Protein AF-A0A6I6A1S1-F1 (afdb_monomer_lite)

Sequence (163 aa):
MQSPRRALAATTAALVAGLALGACSLPPGSGVPDDVLAEQIGEIPGVTSVTLEYRSDWTRGKRYAGEIVADPALSEPEVRCVVRQVSEILWQGRRTTDSSLVLVHGDQRATLLMGDRSDTFGPRPDRPRPTATVTPCEPGSEPTPEPAPEPEPEPKITGAPRS

Radius of gyration: 24.2 Å; chains: 1; bounding box: 40×86×65 Å

Structure (mmCIF, N/CA/C/O backbone):
data_AF-A0A6I6A1S1-F1
#
_entry.id   AF-A0A6I6A1S1-F1
#
loop_
_atom_site.group_PDB
_atom_site.id
_atom_site.type_symbol
_atom_site.label_atom_id
_atom_site.label_alt_id
_atom_site.label_comp_id
_atom_site.label_asym_id
_atom_site.label_entity_id
_atom_site.label_seq_id
_atom_site.pdbx_PDB_ins_code
_atom_site.Cartn_x
_atom_site.Cartn_y
_atom_site.Cartn_z
_atom_site.occupancy
_atom_site.B_iso_or_equiv
_atom_site.auth_seq_id
_atom_site.auth_comp_id
_atom_site.auth_asym_id
_atom_site.auth_atom_id
_atom_site.pdbx_PDB_model_num
ATOM 1 N N . MET A 1 1 ? -21.913 -21.657 42.733 1.00 58.19 1 MET A N 1
ATOM 2 C CA . MET A 1 1 ? -22.246 -21.446 41.308 1.00 58.19 1 MET A CA 1
ATOM 3 C C . MET A 1 1 ? -20.944 -21.143 40.586 1.00 58.19 1 MET A C 1
ATOM 5 O O . MET A 1 1 ? -20.330 -20.130 40.881 1.00 58.19 1 MET A O 1
ATOM 9 N N . GLN A 1 2 ? -20.441 -22.090 39.791 1.00 49.53 2 GLN A N 1
ATOM 10 C CA . GLN A 1 2 ? -19.135 -22.008 39.127 1.00 49.53 2 GLN A CA 1
ATOM 11 C C . GLN A 1 2 ? -19.334 -21.497 37.699 1.00 49.53 2 GLN A C 1
ATOM 13 O O . GLN A 1 2 ? -20.046 -22.120 36.916 1.00 49.53 2 GLN A O 1
ATOM 18 N N . SER A 1 3 ? -18.735 -20.349 37.385 1.00 55.09 3 SER A N 1
ATOM 19 C CA . SER A 1 3 ? -18.761 -19.763 36.045 1.00 55.09 3 SER A CA 1
ATOM 20 C C . SER A 1 3 ? -17.909 -20.597 35.078 1.00 55.09 3 SER A C 1
ATOM 22 O O . SER A 1 3 ? -16.747 -20.877 35.390 1.00 55.09 3 SER A O 1
ATOM 24 N N . PRO A 1 4 ? -18.438 -20.987 33.906 1.00 61.69 4 PRO A N 1
ATOM 25 C CA . PRO A 1 4 ? -17.679 -21.743 32.921 1.00 61.69 4 PRO A CA 1
ATOM 26 C C . PRO A 1 4 ? -16.612 -20.853 32.273 1.00 61.69 4 PRO A C 1
ATOM 28 O O . PRO A 1 4 ? -16.911 -19.831 31.655 1.00 61.69 4 PRO A O 1
ATOM 31 N N . ARG A 1 5 ? -15.347 -21.263 32.411 1.00 66.00 5 ARG A N 1
ATOM 32 C CA . ARG A 1 5 ? -14.207 -20.705 31.676 1.00 66.00 5 ARG A CA 1
ATOM 33 C C . ARG A 1 5 ? -14.371 -21.058 30.196 1.00 66.00 5 ARG A C 1
ATOM 35 O O . ARG A 1 5 ? -14.308 -22.231 29.836 1.00 66.00 5 ARG A O 1
ATOM 42 N N . ARG A 1 6 ? -14.606 -20.057 29.346 1.00 64.69 6 ARG A N 1
ATOM 43 C CA . ARG A 1 6 ? -14.610 -20.226 27.888 1.00 64.69 6 ARG A CA 1
ATOM 44 C C . ARG A 1 6 ? -13.167 -20.376 27.411 1.00 64.69 6 ARG A C 1
ATOM 46 O O . ARG A 1 6 ? -12.366 -19.460 27.567 1.00 64.69 6 ARG A O 1
ATOM 53 N N . ALA A 1 7 ? -12.852 -21.547 26.868 1.00 54.25 7 ALA A N 1
ATOM 54 C CA . ALA A 1 7 ? -11.614 -21.803 26.153 1.00 54.25 7 ALA A CA 1
ATOM 55 C C . ALA A 1 7 ? -11.618 -20.992 24.847 1.00 54.25 7 ALA A C 1
ATOM 57 O O . ALA A 1 7 ? -12.512 -21.154 24.017 1.00 54.25 7 ALA A O 1
ATOM 58 N N . LEU A 1 8 ? -10.642 -20.100 24.691 1.00 60.09 8 LEU A N 1
ATOM 59 C CA . LEU A 1 8 ? -10.341 -19.449 23.420 1.00 60.09 8 LEU A CA 1
ATOM 60 C C . LEU A 1 8 ? -9.687 -20.494 22.512 1.00 60.09 8 LEU A C 1
ATOM 62 O O . LEU A 1 8 ? -8.594 -20.981 22.796 1.00 60.09 8 LEU A O 1
ATOM 66 N N . ALA A 1 9 ? -10.403 -20.880 21.459 1.00 53.84 9 ALA A N 1
ATOM 67 C CA . ALA A 1 9 ? -9.884 -21.727 20.401 1.00 53.84 9 ALA A CA 1
ATOM 68 C C . ALA A 1 9 ? -8.810 -20.950 19.627 1.00 53.84 9 ALA A C 1
ATOM 70 O O . ALA A 1 9 ? -9.070 -19.864 19.112 1.00 53.84 9 ALA A O 1
ATOM 71 N N . ALA A 1 10 ? -7.601 -21.503 19.576 1.00 52.97 10 ALA A N 1
ATOM 72 C CA . ALA A 1 10 ? -6.514 -20.997 18.757 1.00 52.97 10 ALA A CA 1
ATOM 73 C C . ALA A 1 10 ? -6.835 -21.271 17.280 1.00 52.97 10 ALA A C 1
ATOM 75 O O . ALA A 1 10 ? -6.741 -22.408 16.815 1.00 52.9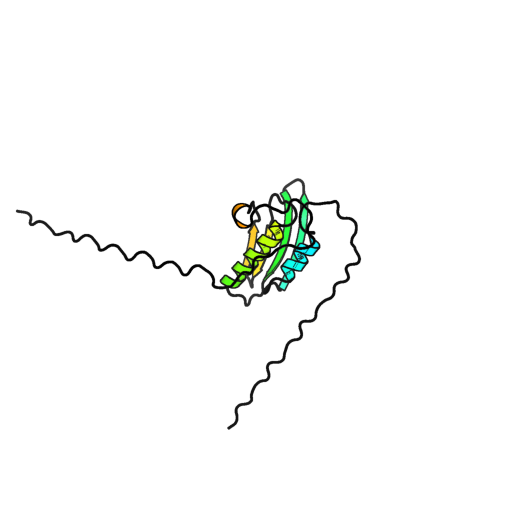7 10 ALA A O 1
ATOM 76 N N . THR A 1 11 ? -7.252 -20.237 16.554 1.00 56.06 11 THR A N 1
ATOM 77 C CA . THR A 1 11 ? -7.461 -20.300 15.107 1.00 56.06 11 THR A CA 1
ATOM 78 C C . THR A 1 11 ? -6.106 -20.475 14.433 1.00 56.06 11 THR A C 1
ATOM 80 O O . THR A 1 11 ? -5.248 -19.596 14.474 1.00 56.06 11 THR A O 1
ATOM 83 N N . THR A 1 12 ? -5.884 -21.649 13.858 1.00 50.72 12 THR A N 1
ATOM 84 C CA . THR A 1 12 ? -4.671 -21.987 13.118 1.00 50.72 12 THR A CA 1
ATOM 85 C C . THR A 1 12 ? -4.703 -21.227 11.794 1.00 50.72 12 THR A C 1
ATOM 87 O O . THR A 1 12 ? -5.526 -21.524 10.931 1.00 50.72 12 THR A O 1
ATOM 90 N N . ALA A 1 13 ? -3.845 -20.218 11.643 1.00 50.69 13 ALA A N 1
ATOM 91 C CA . ALA A 1 13 ? -3.634 -19.549 10.367 1.00 50.69 13 ALA A CA 1
ATOM 92 C C . ALA A 1 13 ? -3.020 -20.559 9.386 1.00 50.69 13 ALA A C 1
ATOM 94 O O . ALA A 1 13 ? -1.901 -21.037 9.580 1.00 50.69 13 ALA A O 1
ATOM 95 N N . ALA A 1 14 ? -3.788 -20.939 8.368 1.00 50.81 14 ALA A N 1
ATOM 96 C CA . ALA A 1 14 ? -3.314 -21.787 7.290 1.00 50.81 14 ALA A CA 1
ATOM 97 C C . ALA A 1 14 ? -2.347 -20.977 6.415 1.00 50.81 14 ALA A C 1
ATOM 99 O O . ALA A 1 14 ? -2.763 -20.086 5.679 1.00 50.81 14 ALA A O 1
ATOM 100 N N . LEU A 1 15 ? -1.055 -21.295 6.511 1.00 53.25 15 LEU A N 1
ATOM 101 C CA . LEU A 1 15 ? -0.024 -20.853 5.575 1.00 53.25 15 LEU A CA 1
ATOM 102 C C . LEU A 1 15 ? -0.364 -21.401 4.181 1.00 53.25 15 LEU A C 1
ATOM 104 O O . LEU A 1 15 ? -0.211 -22.596 3.916 1.00 53.25 15 LEU A O 1
ATOM 108 N N . VAL A 1 16 ? -0.845 -20.538 3.289 1.00 54.19 16 VAL A N 1
ATOM 109 C CA . VAL A 1 16 ? -0.998 -20.862 1.869 1.00 54.19 16 VAL A CA 1
ATOM 110 C C . VAL A 1 16 ? 0.383 -20.756 1.229 1.00 54.19 16 VAL A C 1
ATOM 112 O O . VAL A 1 16 ? 0.833 -19.681 0.856 1.00 54.19 16 VAL A O 1
ATOM 115 N N . ALA A 1 17 ? 1.075 -21.889 1.122 1.00 51.25 17 ALA A N 1
ATOM 116 C CA . ALA A 1 17 ? 2.278 -22.014 0.309 1.00 51.25 17 ALA A CA 1
ATOM 117 C C . ALA A 1 17 ? 1.882 -22.001 -1.180 1.00 51.25 17 ALA A C 1
ATOM 119 O O . ALA A 1 17 ? 1.548 -23.037 -1.761 1.00 51.25 17 ALA A O 1
ATOM 120 N N . GLY A 1 18 ? 1.876 -20.813 -1.786 1.00 51.78 18 GLY A N 1
ATOM 121 C CA . GLY A 1 18 ? 1.726 -20.624 -3.226 1.00 51.78 18 GLY A CA 1
ATOM 122 C C . GLY A 1 18 ? 3.017 -20.982 -3.965 1.00 51.78 18 GLY A C 1
ATOM 123 O O . GLY A 1 18 ? 4.069 -20.399 -3.730 1.00 51.78 18 GLY A O 1
ATOM 124 N N . LEU A 1 19 ? 2.938 -21.974 -4.852 1.00 51.34 19 LEU A N 1
ATOM 125 C CA . LEU A 1 19 ? 4.026 -22.477 -5.691 1.00 51.34 19 LEU A CA 1
ATOM 126 C C . LEU A 1 19 ? 4.604 -21.396 -6.625 1.00 51.34 19 LEU A C 1
ATOM 128 O O . LEU A 1 19 ? 3.989 -21.024 -7.623 1.00 51.34 19 LEU A O 1
ATOM 132 N N . ALA A 1 20 ? 5.844 -20.992 -6.352 1.00 52.50 20 ALA A N 1
ATOM 133 C CA . ALA A 1 20 ? 6.702 -20.180 -7.213 1.00 52.50 20 ALA A CA 1
ATOM 134 C C . ALA A 1 20 ? 7.255 -20.982 -8.414 1.00 52.50 20 ALA A C 1
ATOM 136 O O . ALA A 1 20 ? 8.441 -21.302 -8.481 1.00 52.50 20 ALA A O 1
ATOM 137 N N . LEU A 1 21 ? 6.404 -21.325 -9.385 1.00 51.25 21 LEU A N 1
ATOM 138 C CA . LEU A 1 21 ? 6.829 -21.917 -10.662 1.00 51.25 21 LEU A CA 1
ATOM 139 C C . LEU A 1 21 ? 6.398 -21.018 -11.820 1.00 51.25 21 LEU A C 1
ATOM 141 O O . LEU A 1 21 ? 5.434 -21.299 -12.526 1.00 51.25 21 LEU A O 1
ATOM 145 N N . GLY A 1 22 ? 7.116 -19.911 -12.002 1.00 46.84 22 GLY A N 1
ATOM 146 C CA . GLY A 1 22 ? 6.811 -18.974 -13.079 1.00 46.84 22 GLY A CA 1
ATOM 147 C C . GLY A 1 22 ? 7.702 -17.742 -13.149 1.00 46.84 22 GLY A C 1
ATOM 148 O O . GLY A 1 22 ? 7.214 -16.684 -13.524 1.00 46.84 22 GLY A O 1
ATOM 149 N N . ALA A 1 23 ? 8.995 -17.845 -12.820 1.00 47.78 23 ALA A N 1
ATOM 150 C CA . ALA A 1 23 ? 9.963 -16.778 -13.087 1.00 47.78 23 ALA A CA 1
ATOM 151 C C . ALA A 1 23 ? 10.275 -16.698 -14.596 1.00 47.78 23 ALA A C 1
ATOM 153 O O . ALA A 1 23 ? 11.401 -16.923 -15.041 1.00 47.78 23 ALA A O 1
ATOM 154 N N . CYS A 1 24 ? 9.261 -16.407 -15.413 1.00 54.56 24 CYS A N 1
ATOM 155 C CA . CYS A 1 24 ? 9.482 -15.884 -16.751 1.00 54.56 24 CYS A CA 1
ATOM 156 C C . CYS A 1 24 ? 10.195 -14.545 -16.581 1.00 54.56 24 CYS A C 1
ATOM 158 O O . CYS A 1 24 ? 9.706 -13.674 -15.869 1.00 54.56 24 CYS A O 1
ATOM 160 N N . SER A 1 25 ? 11.376 -14.420 -17.185 1.00 50.75 25 SER A N 1
ATOM 161 C CA . SER A 1 25 ? 12.280 -13.279 -17.066 1.00 50.75 25 SER A CA 1
ATOM 162 C C . SER A 1 25 ? 11.561 -11.958 -17.341 1.00 50.75 25 SER A C 1
ATOM 164 O O . SER A 1 25 ? 11.472 -11.508 -18.484 1.00 50.75 25 SER A O 1
ATOM 166 N N . LEU A 1 26 ? 11.045 -11.330 -16.285 1.00 56.28 26 LEU A N 1
ATOM 167 C CA . LEU A 1 26 ? 10.580 -9.958 -16.348 1.00 56.28 26 LEU A CA 1
ATOM 168 C C . LEU A 1 26 ? 11.788 -9.114 -16.774 1.00 56.28 26 LEU A C 1
ATOM 170 O O . LEU A 1 26 ? 12.873 -9.278 -16.202 1.00 56.28 26 LEU A O 1
ATOM 174 N N . PRO A 1 27 ? 11.649 -8.247 -17.792 1.00 56.28 27 PRO A N 1
ATOM 175 C CA . PRO A 1 27 ? 12.720 -7.333 -18.156 1.00 56.28 27 PRO A CA 1
ATOM 176 C C . PRO A 1 27 ? 13.149 -6.577 -16.893 1.00 56.28 27 PRO A C 1
ATOM 178 O O . PRO A 1 27 ? 12.269 -6.233 -16.099 1.00 56.28 27 PRO A O 1
ATOM 181 N N . PRO A 1 28 ? 14.457 -6.335 -16.682 1.00 54.44 28 PRO A N 1
ATOM 182 C CA . PRO A 1 28 ? 14.974 -5.726 -15.463 1.00 54.44 28 PRO A CA 1
ATOM 183 C C . PRO A 1 28 ? 14.353 -4.338 -15.272 1.00 54.44 28 PRO A C 1
ATOM 185 O O . PRO A 1 28 ? 14.811 -3.336 -15.816 1.00 54.44 28 PRO A O 1
ATOM 188 N N . GLY A 1 29 ? 13.250 -4.294 -14.534 1.00 59.53 29 GLY A N 1
ATOM 189 C CA . GLY A 1 29 ? 12.632 -3.078 -14.046 1.00 59.53 29 GLY A CA 1
ATOM 190 C C . GLY A 1 29 ? 13.299 -2.710 -12.732 1.00 59.53 29 GLY A C 1
ATOM 191 O O . GLY A 1 29 ? 13.559 -3.579 -11.907 1.00 59.53 29 GLY A O 1
ATOM 192 N N . SER A 1 30 ? 13.598 -1.432 -12.525 1.00 73.81 30 SER A N 1
ATOM 193 C CA . SER A 1 30 ? 13.970 -0.939 -11.197 1.00 73.81 30 SER A CA 1
ATOM 194 C C . SER A 1 30 ? 12.826 -1.182 -10.205 1.00 73.81 30 SER A C 1
ATOM 196 O O . SER A 1 30 ? 11.675 -0.896 -10.550 1.00 73.81 30 SER A O 1
ATOM 198 N N . GLY A 1 31 ? 13.155 -1.602 -8.984 1.00 87.25 31 GLY A N 1
ATOM 199 C CA . GLY A 1 31 ? 12.207 -1.761 -7.878 1.00 87.25 31 GLY A CA 1
ATOM 200 C C . GLY A 1 31 ? 11.848 -3.214 -7.558 1.00 87.25 31 GLY A C 1
ATOM 201 O O . GLY A 1 31 ? 12.410 -4.156 -8.117 1.00 87.25 31 GLY A O 1
ATOM 202 N N . VAL A 1 32 ? 10.939 -3.386 -6.606 1.00 91.00 32 VAL A N 1
ATOM 203 C CA . VAL A 1 32 ? 10.409 -4.692 -6.185 1.00 91.00 32 VAL A CA 1
ATOM 204 C C . VAL A 1 32 ? 9.427 -5.226 -7.248 1.00 91.00 32 VAL A C 1
ATOM 206 O O . VAL A 1 32 ? 8.658 -4.423 -7.786 1.00 91.00 32 VAL A O 1
ATOM 209 N N . PRO A 1 33 ? 9.449 -6.534 -7.584 1.00 91.69 33 PRO A N 1
ATOM 210 C CA . PRO A 1 33 ? 8.495 -7.148 -8.513 1.00 91.69 33 PRO A CA 1
ATOM 211 C C . PRO A 1 33 ? 7.027 -6.970 -8.098 1.00 91.69 33 PRO A C 1
ATOM 213 O O . PRO A 1 33 ? 6.710 -6.964 -6.913 1.00 91.69 33 PRO A O 1
ATOM 216 N N . ASP A 1 34 ? 6.127 -6.831 -9.075 1.00 92.25 34 ASP A N 1
ATOM 217 C CA . ASP A 1 34 ? 4.722 -6.465 -8.830 1.00 92.25 34 ASP A CA 1
ATOM 218 C C . ASP A 1 34 ? 3.950 -7.547 -8.044 1.00 92.25 34 ASP A C 1
ATOM 220 O O . ASP A 1 34 ? 3.103 -7.226 -7.213 1.00 92.25 34 ASP A O 1
ATOM 224 N N . ASP A 1 35 ? 4.271 -8.819 -8.282 1.00 92.31 35 ASP A N 1
ATOM 225 C CA . ASP A 1 35 ? 3.756 -9.980 -7.551 1.00 92.31 35 ASP A CA 1
ATOM 226 C C . ASP A 1 35 ? 4.199 -9.965 -6.084 1.00 92.31 35 ASP A C 1
ATOM 228 O O . ASP A 1 35 ? 3.367 -10.125 -5.194 1.00 92.31 35 ASP A O 1
ATOM 232 N N . VAL A 1 36 ? 5.472 -9.653 -5.833 1.00 94.44 36 VAL A N 1
ATOM 233 C CA . VAL A 1 36 ? 6.010 -9.482 -4.476 1.00 94.44 36 VAL A CA 1
ATOM 234 C C . VAL A 1 36 ? 5.343 -8.302 -3.763 1.00 94.44 36 VAL A C 1
ATOM 236 O O . VAL A 1 36 ? 5.005 -8.405 -2.588 1.00 94.44 36 VAL A O 1
ATOM 239 N N . LEU A 1 37 ? 5.119 -7.177 -4.454 1.00 95.06 37 LEU A N 1
ATOM 240 C CA . LEU A 1 37 ? 4.401 -6.035 -3.872 1.00 95.06 37 LEU A CA 1
ATOM 241 C C . LEU A 1 37 ? 2.983 -6.433 -3.446 1.00 95.06 37 LEU A C 1
ATOM 243 O O . LEU A 1 37 ? 2.556 -6.082 -2.349 1.00 95.06 37 LEU A O 1
ATOM 247 N N . ALA A 1 38 ? 2.256 -7.149 -4.309 1.00 96.44 38 ALA A N 1
ATOM 248 C CA . ALA A 1 38 ? 0.897 -7.597 -4.023 1.00 96.44 38 ALA A CA 1
ATOM 249 C C . ALA A 1 38 ? 0.855 -8.580 -2.841 1.00 96.44 38 ALA A C 1
ATOM 251 O O . ALA A 1 38 ? 0.003 -8.428 -1.966 1.00 96.44 38 ALA A O 1
ATOM 252 N N . GLU A 1 39 ? 1.793 -9.532 -2.794 1.00 95.50 39 GLU A N 1
ATOM 253 C CA . GLU A 1 39 ? 1.957 -10.480 -1.687 1.00 95.50 39 GLU A CA 1
ATOM 254 C C . GLU A 1 39 ? 2.205 -9.744 -0.366 1.00 95.50 39 GLU A C 1
ATOM 256 O O . GLU A 1 39 ? 1.426 -9.895 0.572 1.00 95.50 39 GLU A O 1
ATOM 261 N N . GLN A 1 40 ? 3.197 -8.852 -0.316 1.00 96.81 40 GLN A N 1
ATOM 262 C CA . GLN A 1 40 ? 3.530 -8.113 0.905 1.00 96.81 40 GLN A CA 1
ATOM 263 C C . GLN A 1 40 ? 2.419 -7.162 1.365 1.00 96.81 40 GLN A C 1
ATOM 265 O O . GLN A 1 40 ? 2.248 -6.959 2.564 1.00 96.81 40 GLN A O 1
ATOM 270 N N . ILE A 1 41 ? 1.649 -6.572 0.442 1.00 97.06 41 ILE A N 1
ATOM 271 C CA . ILE A 1 41 ? 0.460 -5.792 0.819 1.00 97.06 41 ILE A CA 1
ATOM 272 C C . ILE A 1 41 ? -0.595 -6.707 1.451 1.00 97.06 41 ILE A C 1
ATOM 274 O O . ILE A 1 41 ? -1.236 -6.308 2.420 1.00 97.06 41 ILE A O 1
ATOM 278 N N . GLY A 1 42 ? -0.767 -7.924 0.931 1.00 97.25 42 GLY A N 1
ATOM 279 C CA . GLY A 1 42 ? -1.687 -8.915 1.490 1.00 97.25 42 GLY A CA 1
ATOM 280 C C . GLY A 1 42 ? -1.290 -9.401 2.886 1.00 97.25 42 GLY A C 1
ATOM 281 O O . GLY A 1 42 ? -2.156 -9.817 3.648 1.00 97.25 42 GLY A O 1
ATOM 282 N N . GLU A 1 43 ? -0.007 -9.312 3.240 1.00 96.56 43 GLU A N 1
ATOM 283 C CA . GLU A 1 43 ? 0.515 -9.654 4.570 1.00 96.56 43 GLU A CA 1
ATOM 284 C C . GLU A 1 43 ? 0.341 -8.537 5.614 1.00 96.56 43 GLU A C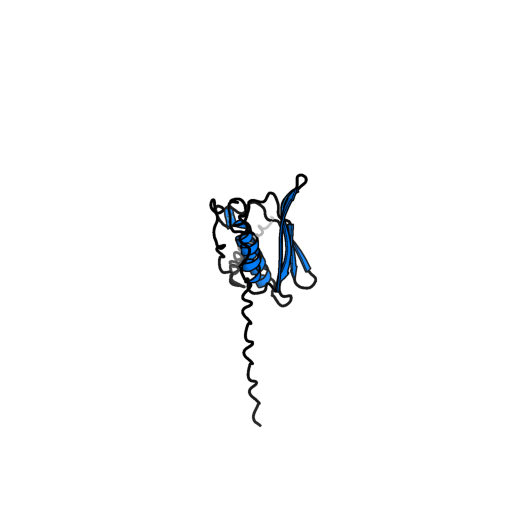 1
ATOM 286 O O . GLU A 1 43 ? 0.556 -8.774 6.806 1.00 96.56 43 GLU A O 1
ATOM 291 N N . ILE A 1 44 ? -0.046 -7.320 5.206 1.00 96.19 44 ILE A N 1
ATOM 292 C CA . ILE A 1 44 ? -0.292 -6.218 6.144 1.00 96.19 44 ILE A CA 1
ATOM 293 C C . ILE A 1 44 ? -1.465 -6.591 7.070 1.00 96.19 44 ILE A C 1
ATOM 295 O O . ILE A 1 44 ? -2.564 -6.871 6.579 1.00 96.19 44 ILE A O 1
ATOM 299 N N . PRO A 1 45 ? -1.294 -6.533 8.408 1.00 95.69 45 PRO A N 1
ATOM 300 C CA . PRO A 1 45 ? -2.392 -6.751 9.341 1.00 95.69 45 PRO A CA 1
ATOM 301 C C . PRO A 1 45 ? -3.585 -5.839 9.039 1.00 95.69 45 PRO A C 1
ATOM 303 O O . PRO A 1 45 ? -3.449 -4.618 8.980 1.00 95.69 45 PRO A O 1
ATOM 306 N N . GLY A 1 46 ? -4.759 -6.445 8.852 1.00 95.94 46 GLY A N 1
ATOM 307 C CA . GLY A 1 46 ? -5.987 -5.731 8.506 1.00 95.94 46 GLY A CA 1
ATOM 308 C C . GLY A 1 46 ? -6.258 -5.607 7.004 1.00 95.94 46 GLY A C 1
ATOM 309 O O . GLY A 1 46 ? -7.308 -5.095 6.639 1.00 95.94 46 GLY A O 1
ATOM 310 N N . VAL A 1 47 ? -5.387 -6.094 6.116 1.00 97.94 47 VAL A N 1
ATOM 311 C CA . VAL A 1 47 ? -5.724 -6.286 4.695 1.00 97.94 47 VAL A CA 1
ATOM 312 C C . VAL A 1 47 ? -6.371 -7.659 4.507 1.00 97.94 47 VAL A C 1
ATOM 314 O O . VAL A 1 47 ? -5.902 -8.664 5.028 1.00 97.94 47 VAL A O 1
ATOM 317 N N . THR A 1 48 ? -7.475 -7.706 3.762 1.00 98.12 48 THR A N 1
ATOM 318 C CA . THR A 1 48 ? -8.257 -8.933 3.513 1.00 98.12 48 THR A CA 1
ATOM 319 C C . THR A 1 48 ? -8.191 -9.402 2.063 1.00 98.12 48 THR A C 1
ATOM 321 O O . THR A 1 48 ? -8.353 -10.589 1.792 1.00 98.12 48 THR A O 1
ATOM 324 N N . SER A 1 49 ? -7.959 -8.487 1.119 1.00 97.75 49 SER A N 1
ATOM 325 C CA . SER A 1 49 ? -7.818 -8.801 -0.303 1.00 97.75 49 SER A CA 1
ATOM 326 C C . SER A 1 49 ? -6.999 -7.731 -1.016 1.00 97.75 49 SER A C 1
ATOM 328 O O . SER A 1 49 ? -7.072 -6.547 -0.675 1.00 97.75 49 SER A O 1
ATOM 330 N N . VAL A 1 50 ? -6.241 -8.152 -2.028 1.00 98.00 50 VAL A N 1
ATOM 331 C CA . VAL A 1 50 ? -5.409 -7.286 -2.865 1.00 98.00 50 VAL A CA 1
ATOM 332 C C . VAL A 1 50 ? -5.569 -7.695 -4.318 1.00 98.00 50 VAL A C 1
ATOM 334 O O . VAL A 1 50 ? -5.355 -8.844 -4.693 1.00 98.00 50 VAL A O 1
ATOM 337 N N . THR A 1 51 ? -5.903 -6.727 -5.158 1.00 97.06 51 THR A N 1
ATOM 338 C CA . THR A 1 51 ? -5.748 -6.800 -6.607 1.00 97.06 51 THR A CA 1
ATOM 339 C C . THR A 1 51 ? -4.840 -5.656 -7.017 1.00 97.06 51 THR A C 1
ATOM 341 O O . THR A 1 51 ? -5.168 -4.495 -6.782 1.00 97.06 51 THR A O 1
ATOM 344 N N . LEU A 1 52 ? -3.702 -5.974 -7.627 1.00 95.88 52 LEU A N 1
ATOM 345 C CA . LEU A 1 52 ? -2.705 -4.999 -8.052 1.00 95.88 52 LEU A CA 1
ATOM 346 C C . LEU A 1 52 ? -2.260 -5.327 -9.475 1.00 95.88 52 LEU A C 1
ATOM 348 O O . LEU A 1 52 ? -1.810 -6.432 -9.757 1.00 95.88 52 LEU A O 1
ATOM 352 N N . GLU A 1 53 ? -2.375 -4.356 -10.372 1.00 94.88 53 GLU A N 1
ATOM 353 C CA . GLU A 1 53 ? -1.954 -4.483 -11.761 1.00 94.88 53 GLU A CA 1
ATOM 354 C C . GLU A 1 53 ? -1.146 -3.249 -12.156 1.00 94.88 53 GLU A C 1
ATOM 356 O O . GLU A 1 53 ? -1.610 -2.110 -12.039 1.00 94.88 53 GLU A O 1
ATOM 361 N N . TYR A 1 54 ? 0.068 -3.468 -12.654 1.00 93.62 54 TYR A N 1
ATOM 362 C CA . TYR A 1 54 ? 0.836 -2.407 -13.286 1.00 93.62 54 TYR A CA 1
ATOM 363 C C . TYR A 1 54 ? 0.365 -2.216 -14.730 1.00 93.62 54 TYR A C 1
ATOM 365 O O . TYR A 1 54 ? 0.451 -3.121 -15.560 1.00 93.62 54 TYR A O 1
ATOM 373 N N . ARG A 1 55 ? -0.092 -1.006 -15.049 1.00 93.44 55 ARG A N 1
ATOM 374 C CA . ARG A 1 55 ? -0.530 -0.604 -16.385 1.00 93.44 55 ARG A CA 1
ATOM 375 C C . ARG A 1 55 ? 0.402 0.452 -16.954 1.00 93.44 55 ARG A C 1
ATOM 377 O O . ARG A 1 55 ? 0.878 1.341 -16.251 1.00 93.44 55 ARG A O 1
ATOM 384 N N . SER A 1 56 ? 0.638 0.368 -18.255 1.00 92.62 56 SER A N 1
ATOM 385 C CA . SER A 1 56 ? 1.374 1.375 -19.010 1.00 92.62 56 SER A CA 1
ATOM 386 C C . SER A 1 56 ? 0.608 1.657 -20.290 1.00 92.62 56 SER A C 1
ATOM 388 O O . SER A 1 56 ? 0.594 0.827 -21.195 1.00 92.62 56 SER A O 1
ATOM 390 N N . ASP A 1 57 ? -0.024 2.822 -20.364 1.00 92.31 57 ASP A N 1
ATOM 391 C CA . ASP A 1 57 ? -0.766 3.261 -21.541 1.00 92.31 57 ASP A CA 1
ATOM 392 C C . ASP A 1 57 ? -0.369 4.688 -21.934 1.00 92.31 57 ASP A C 1
ATOM 394 O O . ASP A 1 57 ? 0.148 5.460 -21.127 1.00 92.31 57 ASP A O 1
ATOM 398 N N . TRP A 1 58 ? -0.562 5.042 -23.202 1.00 92.88 58 TRP A N 1
ATOM 399 C CA . TRP A 1 58 ? -0.119 6.335 -23.726 1.00 92.88 58 TRP A CA 1
ATOM 400 C C . TRP A 1 58 ? -0.966 7.517 -23.227 1.00 92.88 58 TRP A C 1
ATOM 402 O O . TRP A 1 58 ? -0.516 8.654 -23.321 1.00 92.88 58 TRP A O 1
ATOM 412 N N . THR A 1 59 ? -2.171 7.270 -22.697 1.00 92.69 59 THR A N 1
ATOM 413 C CA . THR A 1 59 ? -3.087 8.331 -22.243 1.00 92.69 59 THR A CA 1
ATOM 414 C C . THR A 1 59 ? -2.848 8.747 -20.798 1.00 92.69 59 THR A C 1
ATOM 416 O O . THR A 1 59 ? -2.999 9.919 -20.468 1.00 92.69 59 THR A O 1
ATOM 419 N N . ARG A 1 60 ? -2.491 7.795 -19.933 1.00 87.56 60 ARG A N 1
ATOM 420 C CA . ARG A 1 60 ? -2.346 7.993 -18.482 1.00 87.56 60 ARG A CA 1
ATOM 421 C C . ARG A 1 60 ? -0.949 7.658 -17.965 1.00 87.56 60 ARG A C 1
ATOM 423 O O . ARG A 1 60 ? -0.665 7.849 -16.792 1.00 87.56 60 ARG A O 1
ATOM 430 N N . GLY A 1 61 ? -0.055 7.186 -18.830 1.00 92.38 61 GLY A N 1
ATOM 431 C CA . GLY A 1 61 ? 1.307 6.837 -18.454 1.00 92.38 61 GLY A CA 1
ATOM 432 C C . GLY A 1 61 ? 1.392 5.521 -17.681 1.00 92.38 61 GLY A C 1
ATOM 433 O O . GLY A 1 61 ? 0.632 4.579 -17.915 1.00 92.38 61 GLY A O 1
ATOM 434 N N . LYS A 1 62 ? 2.393 5.440 -16.800 1.00 92.81 62 LYS A N 1
ATOM 435 C CA . LYS A 1 62 ? 2.739 4.249 -16.012 1.00 92.81 62 LYS A CA 1
ATOM 436 C C . LYS A 1 62 ? 2.078 4.327 -14.645 1.00 92.81 62 LYS A C 1
ATOM 438 O O . LYS A 1 62 ? 2.317 5.305 -13.943 1.00 92.81 62 LYS A O 1
ATOM 443 N N . ARG A 1 63 ? 1.319 3.313 -14.237 1.00 93.44 63 ARG A N 1
ATOM 444 C CA . ARG A 1 63 ? 0.548 3.364 -12.989 1.00 93.44 63 ARG A CA 1
ATOM 445 C C . ARG A 1 63 ? 0.216 2.006 -12.418 1.00 93.44 63 ARG A C 1
ATOM 447 O O . ARG A 1 63 ? 0.045 1.050 -13.167 1.00 93.44 63 ARG A O 1
ATOM 454 N N . TYR A 1 64 ? 0.033 1.953 -11.106 1.00 95.12 64 TYR A N 1
ATOM 455 C CA . TYR A 1 64 ? -0.692 0.853 -10.486 1.00 95.12 64 TYR A CA 1
ATOM 456 C C . TYR A 1 64 ? -2.193 1.139 -10.482 1.00 95.12 64 TYR A C 1
ATOM 458 O O . TYR A 1 64 ? -2.631 2.269 -10.232 1.00 95.12 64 TYR A O 1
ATOM 466 N N . ALA A 1 65 ? -2.968 0.099 -10.766 1.00 95.12 65 ALA A N 1
ATOM 467 C CA . ALA A 1 65 ? -4.418 0.079 -10.688 1.00 95.12 65 ALA A CA 1
ATOM 468 C C . ALA A 1 65 ? -4.876 -1.189 -9.963 1.00 95.12 65 ALA A C 1
ATOM 470 O O . ALA A 1 65 ? -4.169 -2.194 -9.957 1.00 95.12 65 ALA A O 1
ATOM 471 N N . GLY A 1 66 ? -6.064 -1.135 -9.367 1.00 96.06 66 GLY A N 1
ATOM 472 C CA . GLY A 1 66 ? -6.626 -2.260 -8.632 1.00 96.06 66 GLY A CA 1
ATOM 473 C C . GLY A 1 66 ? -7.346 -1.835 -7.360 1.00 96.06 66 GLY A C 1
ATOM 474 O O . GLY A 1 66 ? -7.737 -0.673 -7.211 1.00 96.06 66 GLY A O 1
ATOM 475 N N . GLU A 1 67 ? -7.534 -2.792 -6.462 1.00 97.81 67 GLU A N 1
ATOM 476 C CA . GLU A 1 67 ? -8.330 -2.644 -5.251 1.00 97.81 67 GLU A CA 1
ATOM 477 C C . GLU A 1 67 ? -7.620 -3.306 -4.067 1.00 97.81 67 GLU A C 1
ATOM 479 O O . GLU A 1 67 ? -7.098 -4.412 -4.186 1.00 97.81 67 GLU A O 1
ATOM 484 N N . ILE A 1 68 ? -7.598 -2.621 -2.929 1.00 98.12 68 ILE A N 1
ATOM 485 C CA . ILE A 1 68 ? -7.106 -3.132 -1.651 1.00 98.12 68 ILE A CA 1
ATOM 486 C C . ILE A 1 68 ? -8.282 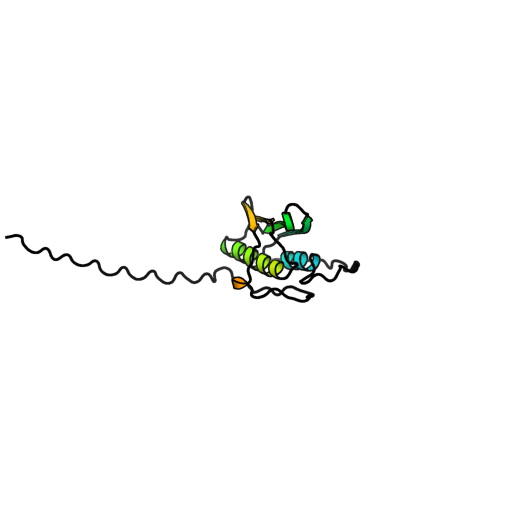-3.075 -0.686 1.00 98.12 68 ILE A C 1
ATOM 488 O O . ILE A 1 68 ? -8.844 -2.004 -0.457 1.00 98.12 68 ILE A O 1
ATOM 492 N N . VAL A 1 69 ? -8.663 -4.218 -0.132 1.00 98.38 69 VAL A N 1
ATOM 493 C CA . VAL A 1 69 ? -9.787 -4.322 0.800 1.00 98.38 69 VAL A CA 1
ATOM 494 C C . VAL A 1 69 ? -9.234 -4.460 2.210 1.00 98.38 69 VAL A C 1
ATOM 496 O O . VAL A 1 69 ? -8.586 -5.457 2.530 1.00 98.38 69 VAL A O 1
ATOM 499 N N . ALA A 1 70 ? -9.487 -3.463 3.049 1.00 98.19 70 ALA A N 1
ATOM 500 C CA . ALA A 1 70 ? -9.187 -3.500 4.472 1.00 98.19 70 ALA A CA 1
ATOM 501 C C . ALA A 1 70 ? -10.344 -4.148 5.251 1.00 98.19 70 ALA A C 1
ATOM 503 O O . ALA A 1 70 ? -11.505 -4.063 4.843 1.00 98.19 70 ALA A O 1
ATOM 504 N N . ASP A 1 71 ? -10.024 -4.794 6.369 1.00 97.94 71 ASP A N 1
ATOM 505 C CA . ASP A 1 71 ? -10.994 -5.371 7.293 1.00 97.94 71 ASP A CA 1
ATOM 506 C C . ASP A 1 71 ? -11.944 -4.261 7.785 1.00 97.94 71 ASP A C 1
ATOM 508 O O . ASP A 1 71 ? -11.475 -3.252 8.313 1.00 97.94 71 ASP A O 1
ATOM 512 N N . PRO A 1 72 ? -13.272 -4.403 7.603 1.00 97.94 72 PRO A N 1
ATOM 513 C CA . PRO A 1 72 ? -14.242 -3.385 8.005 1.00 97.94 72 PRO A CA 1
ATOM 514 C C . PRO A 1 72 ? -14.320 -3.155 9.522 1.00 97.94 72 PRO A C 1
ATOM 516 O O . PRO A 1 72 ? -14.994 -2.221 9.953 1.00 97.94 72 PRO A O 1
ATOM 519 N N . ALA A 1 73 ? -13.703 -4.014 10.338 1.00 97.62 73 ALA A N 1
ATOM 520 C CA . ALA A 1 73 ? -13.650 -3.863 11.787 1.00 97.62 73 ALA A CA 1
ATOM 521 C C . ALA A 1 73 ? -12.523 -2.933 12.270 1.00 97.62 73 ALA A C 1
ATOM 523 O O . ALA A 1 73 ? -12.465 -2.643 13.467 1.00 97.62 73 ALA A O 1
ATOM 524 N N . LEU A 1 74 ? -11.633 -2.478 11.379 1.00 96.12 74 LEU A N 1
ATOM 525 C CA . LEU A 1 74 ? -10.535 -1.592 11.754 1.00 96.12 74 LEU A CA 1
ATOM 526 C C . LEU A 1 74 ? -11.044 -0.217 12.195 1.00 96.12 74 LEU A C 1
ATOM 528 O O . LEU A 1 74 ? -11.943 0.389 11.609 1.00 96.12 74 LEU A O 1
ATOM 532 N N . SER A 1 75 ? -10.403 0.319 13.223 1.00 95.50 75 SER A N 1
ATOM 533 C CA . SER A 1 75 ? -10.535 1.720 13.600 1.00 95.50 75 SER A CA 1
ATOM 534 C C . SER A 1 75 ? -9.854 2.634 12.574 1.00 95.50 75 SER A C 1
ATOM 536 O O . SER A 1 75 ? -8.959 2.229 11.830 1.00 95.50 75 SER A O 1
ATOM 538 N N . GLU A 1 76 ? -10.236 3.912 12.545 1.00 93.12 76 GLU A N 1
ATOM 539 C CA . GLU A 1 76 ? -9.634 4.885 11.625 1.00 93.12 76 GLU A CA 1
ATOM 540 C C . GLU A 1 76 ? -8.092 4.973 11.743 1.00 93.12 76 GLU A C 1
ATOM 542 O O . GLU A 1 76 ? -7.423 4.958 10.705 1.00 93.12 76 GLU A O 1
ATOM 547 N N . PRO A 1 77 ? -7.479 4.995 12.949 1.00 94.69 77 PRO A N 1
ATOM 548 C CA . PRO A 1 77 ? -6.022 4.972 13.075 1.00 94.69 77 PRO A CA 1
ATOM 549 C C . PRO A 1 77 ? -5.370 3.722 12.470 1.00 94.69 77 PRO A C 1
ATOM 551 O O . PRO A 1 77 ? -4.309 3.829 11.854 1.00 94.69 77 PRO A O 1
ATOM 554 N N . GLU A 1 78 ? -6.003 2.554 12.600 1.00 95.38 78 GLU A N 1
ATOM 555 C CA . GLU A 1 78 ? -5.512 1.302 12.010 1.00 95.38 78 GLU A CA 1
ATOM 556 C C . GLU A 1 78 ? -5.583 1.348 10.479 1.00 95.38 78 GLU A C 1
ATOM 558 O O . GLU A 1 78 ? -4.607 1.015 9.807 1.00 95.38 78 GLU A O 1
ATOM 563 N N . VAL A 1 79 ? -6.679 1.861 9.908 1.00 96.31 79 VAL A N 1
ATOM 564 C CA . VAL A 1 79 ? -6.796 2.056 8.453 1.00 96.31 79 VAL A CA 1
ATOM 565 C C . VAL A 1 79 ? -5.729 3.022 7.936 1.00 96.31 79 VAL A C 1
ATOM 567 O O . VAL A 1 79 ? -5.115 2.767 6.899 1.00 96.31 79 VAL A O 1
ATOM 570 N N . ARG A 1 80 ? -5.437 4.112 8.660 1.00 94.81 80 ARG A N 1
ATOM 571 C CA . ARG A 1 80 ? -4.339 5.025 8.292 1.00 94.81 80 ARG A CA 1
ATOM 572 C C . ARG A 1 80 ? -2.983 4.320 8.309 1.00 94.81 80 ARG A C 1
ATOM 574 O O . ARG A 1 80 ? -2.161 4.579 7.426 1.00 94.81 80 ARG A O 1
ATOM 581 N N . CYS A 1 81 ? -2.762 3.407 9.255 1.00 95.81 81 CYS A N 1
ATOM 582 C CA . CYS A 1 81 ? -1.567 2.568 9.274 1.00 95.81 81 CYS A CA 1
ATOM 583 C C . CYS A 1 81 ? -1.468 1.664 8.042 1.00 95.81 81 CYS A C 1
ATOM 585 O O . CYS A 1 81 ? -0.425 1.672 7.381 1.00 95.81 81 CYS A O 1
ATOM 587 N N . VAL A 1 82 ? -2.556 0.978 7.676 1.00 96.19 82 VAL A N 1
ATOM 588 C CA . VAL A 1 82 ? -2.629 0.172 6.445 1.00 96.19 82 VAL A CA 1
ATOM 589 C C . VAL A 1 82 ? -2.283 1.028 5.225 1.00 96.19 82 VAL A C 1
ATOM 591 O O . VAL A 1 82 ? -1.397 0.676 4.450 1.00 96.19 82 VAL A O 1
ATOM 594 N N . VAL A 1 83 ? -2.901 2.205 5.082 1.00 96.06 83 VAL A N 1
ATOM 595 C CA . VAL A 1 83 ? -2.646 3.123 3.956 1.00 96.06 83 VAL A CA 1
ATOM 596 C C . VAL A 1 83 ? -1.183 3.551 3.877 1.00 96.06 83 VAL A C 1
ATOM 598 O O . VAL A 1 83 ? -0.609 3.576 2.783 1.00 96.06 83 VAL A O 1
ATOM 601 N N . ARG A 1 84 ? -0.561 3.887 5.013 1.00 95.12 84 ARG A N 1
ATOM 602 C CA . ARG A 1 84 ? 0.853 4.276 5.063 1.00 95.12 84 ARG A CA 1
ATOM 603 C C . ARG A 1 84 ? 1.755 3.133 4.604 1.00 95.12 84 ARG A C 1
ATOM 605 O O . ARG A 1 84 ? 2.605 3.361 3.748 1.00 95.12 84 ARG A O 1
ATOM 612 N N . GLN A 1 85 ? 1.549 1.930 5.134 1.00 96.44 85 GLN A N 1
ATOM 613 C CA . GLN A 1 85 ? 2.364 0.758 4.805 1.00 96.44 85 GLN A CA 1
ATOM 614 C C . GLN A 1 85 ? 2.198 0.345 3.340 1.00 96.44 85 GLN A C 1
ATOM 616 O O . GLN A 1 85 ? 3.192 0.160 2.642 1.00 96.44 85 GLN A O 1
ATOM 621 N N . VAL A 1 86 ? 0.963 0.321 2.830 1.00 96.75 86 VAL A N 1
ATOM 622 C CA . VAL A 1 86 ? 0.672 0.127 1.399 1.00 96.75 86 VAL A CA 1
ATOM 623 C C . VAL A 1 86 ? 1.439 1.136 0.543 1.00 96.75 86 VAL A C 1
ATOM 625 O O . VAL A 1 86 ? 2.081 0.765 -0.439 1.00 96.75 86 VAL A O 1
ATOM 628 N N . SER A 1 87 ? 1.400 2.416 0.921 1.00 95.56 87 SER A N 1
ATOM 629 C CA . SER A 1 87 ? 2.078 3.483 0.176 1.00 95.56 87 SER A CA 1
ATOM 630 C C . SER A 1 87 ? 3.601 3.306 0.169 1.00 95.56 87 SER A C 1
ATOM 632 O O . SER A 1 87 ? 4.236 3.533 -0.860 1.00 95.56 87 SER A O 1
ATOM 634 N N . GLU A 1 88 ? 4.188 2.880 1.290 1.00 95.56 88 GLU A N 1
ATOM 635 C CA . GLU A 1 88 ? 5.625 2.613 1.427 1.00 95.56 88 GLU A CA 1
ATOM 636 C C . GLU A 1 88 ? 6.071 1.398 0.597 1.00 95.56 88 GLU A C 1
ATOM 638 O O . GLU A 1 88 ? 7.127 1.438 -0.043 1.00 95.56 88 GLU A O 1
ATOM 643 N N . ILE A 1 89 ? 5.254 0.340 0.541 1.00 95.81 89 ILE A N 1
ATOM 644 C CA . ILE A 1 89 ? 5.507 -0.830 -0.314 1.00 95.81 89 ILE A CA 1
ATOM 645 C C . ILE A 1 89 ? 5.475 -0.415 -1.789 1.00 95.81 89 ILE A C 1
ATOM 647 O O . ILE A 1 89 ? 6.447 -0.618 -2.519 1.00 95.81 89 ILE A O 1
ATOM 651 N N . LEU A 1 90 ? 4.403 0.251 -2.229 1.00 95.00 90 LEU A N 1
ATOM 652 C CA . LEU A 1 90 ? 4.251 0.695 -3.621 1.00 95.00 90 LEU A CA 1
ATOM 653 C C . LEU A 1 90 ? 5.343 1.679 -4.054 1.00 95.00 90 LEU A C 1
ATOM 655 O O . LEU A 1 90 ? 5.767 1.660 -5.212 1.00 95.00 90 LEU A O 1
ATOM 659 N N . TRP A 1 91 ? 5.831 2.518 -3.133 1.00 94.75 91 TRP A N 1
ATOM 660 C CA . TRP A 1 91 ? 6.945 3.435 -3.380 1.00 94.75 91 TRP A CA 1
ATOM 661 C C . TRP A 1 91 ? 8.212 2.709 -3.851 1.00 94.75 91 TRP A C 1
ATOM 663 O O . TRP A 1 91 ? 8.942 3.223 -4.704 1.00 94.75 91 TRP A O 1
ATOM 673 N N . GLN A 1 92 ? 8.445 1.496 -3.345 1.00 94.38 92 GLN A N 1
ATOM 674 C CA . GLN A 1 92 ? 9.603 0.660 -3.674 1.00 94.38 92 GLN A CA 1
ATOM 675 C C . GLN A 1 92 ? 9.426 -0.167 -4.950 1.00 94.38 92 GLN A C 1
ATOM 677 O O . GLN A 1 92 ? 10.388 -0.771 -5.430 1.00 94.38 92 GLN A O 1
ATOM 682 N N . GLY A 1 93 ? 8.220 -0.181 -5.514 1.00 93.44 93 GLY A N 1
ATOM 683 C CA . GLY A 1 93 ? 7.935 -0.776 -6.810 1.00 93.44 93 GLY A CA 1
ATOM 684 C C . GLY A 1 93 ? 8.437 0.058 -7.991 1.00 93.44 93 GLY A C 1
ATOM 685 O O . GLY A 1 93 ? 9.240 0.991 -7.868 1.00 93.44 93 GLY A O 1
ATOM 686 N N . ARG A 1 94 ? 7.912 -0.258 -9.178 1.00 91.75 94 ARG A N 1
ATOM 687 C CA . ARG A 1 94 ? 8.174 0.498 -10.409 1.00 91.75 94 ARG A CA 1
ATOM 688 C C . ARG A 1 94 ? 7.834 1.984 -10.264 1.00 91.75 94 ARG A C 1
ATOM 690 O O . ARG A 1 94 ? 6.924 2.388 -9.540 1.00 91.75 94 ARG A O 1
ATOM 697 N N . ARG A 1 95 ? 8.542 2.818 -11.031 1.00 90.44 95 ARG A N 1
ATOM 698 C CA . ARG A 1 95 ? 8.219 4.246 -11.163 1.00 90.44 95 ARG A CA 1
ATOM 699 C C . ARG A 1 95 ? 6.908 4.434 -11.915 1.00 90.44 95 ARG A C 1
ATOM 701 O O . ARG A 1 95 ? 6.780 4.008 -13.063 1.00 90.44 95 ARG A O 1
ATOM 708 N N . THR A 1 96 ? 5.983 5.123 -11.267 1.00 90.06 96 THR A N 1
ATOM 709 C CA . THR A 1 96 ? 4.665 5.473 -11.788 1.00 90.06 96 THR A CA 1
ATOM 710 C C . THR A 1 96 ? 4.553 6.984 -11.954 1.00 90.06 96 THR A C 1
ATOM 712 O O . THR A 1 96 ? 5.177 7.739 -11.211 1.00 90.06 96 THR A O 1
ATOM 715 N N . THR A 1 97 ? 3.784 7.426 -12.944 1.00 87.00 97 THR A N 1
ATOM 716 C CA . THR A 1 97 ? 3.437 8.836 -13.161 1.00 87.00 97 THR A CA 1
ATOM 717 C C . THR A 1 97 ? 2.299 9.244 -12.232 1.00 87.00 97 THR A C 1
ATOM 719 O O . THR A 1 97 ? 2.371 10.277 -11.576 1.00 87.00 97 THR A O 1
ATOM 722 N N . ASP A 1 98 ? 1.288 8.388 -12.139 1.00 83.19 98 ASP A N 1
ATOM 723 C CA . ASP A 1 98 ? 0.218 8.431 -11.156 1.00 83.19 98 ASP A CA 1
ATOM 724 C C . ASP A 1 98 ? -0.055 6.996 -10.677 1.00 83.19 98 ASP A C 1
ATOM 726 O O . ASP A 1 98 ? 0.420 6.021 -11.251 1.00 83.19 98 ASP A O 1
ATOM 730 N N . SER A 1 99 ? -0.751 6.806 -9.567 1.00 83.25 99 SER A N 1
ATOM 731 C CA . SER A 1 99 ? -1.379 5.511 -9.279 1.00 83.25 99 SER A CA 1
ATOM 732 C C . SER A 1 99 ? -2.767 5.775 -8.757 1.00 83.25 99 SER A C 1
ATOM 734 O O . SER A 1 99 ? -2.993 6.773 -8.077 1.00 83.25 99 SER A O 1
ATOM 736 N N . SER A 1 100 ? -3.693 4.900 -9.127 1.00 86.88 100 SER A N 1
ATOM 737 C CA . SER A 1 100 ? -5.099 5.007 -8.769 1.00 86.88 100 SER A CA 1
ATOM 738 C C . SER A 1 100 ? -5.535 3.638 -8.282 1.00 86.88 100 SER A C 1
ATOM 740 O O . SER A 1 100 ? -6.113 2.836 -9.016 1.00 86.88 100 SER A O 1
ATOM 742 N N . LEU A 1 101 ? -5.154 3.355 -7.042 1.00 94.81 101 LEU A N 1
ATOM 743 C CA . LEU A 1 101 ? -5.625 2.189 -6.313 1.00 94.81 101 LEU A CA 1
ATOM 744 C C . LEU A 1 101 ? -6.841 2.594 -5.502 1.00 94.81 101 LEU A C 1
ATOM 746 O O . LEU A 1 101 ? -6.879 3.690 -4.945 1.00 94.81 101 LEU A O 1
ATOM 750 N N . VAL A 1 102 ? -7.835 1.722 -5.439 1.00 97.31 102 VAL A N 1
ATOM 751 C CA . VAL A 1 102 ? -8.999 1.942 -4.586 1.00 97.31 102 VAL A CA 1
ATOM 752 C C . VAL A 1 102 ? -8.787 1.191 -3.282 1.00 97.31 102 VAL A C 1
ATOM 754 O O . VAL A 1 102 ? -8.609 -0.020 -3.295 1.00 97.31 102 VAL A O 1
ATOM 757 N N . LEU A 1 103 ? -8.812 1.903 -2.162 1.00 97.44 103 LEU A N 1
ATOM 758 C CA . LEU A 1 103 ? -8.931 1.305 -0.841 1.00 97.44 103 LEU A CA 1
ATOM 759 C C . LEU A 1 103 ? -10.414 1.174 -0.493 1.00 97.44 103 LEU A C 1
ATOM 761 O O . LEU A 1 103 ? -11.150 2.161 -0.567 1.00 97.44 103 LEU A O 1
ATOM 765 N N . VAL A 1 104 ? -10.836 -0.020 -0.096 1.00 98.19 104 VAL A N 1
ATOM 766 C CA . VAL A 1 104 ? -12.187 -0.310 0.391 1.00 98.19 104 VAL A CA 1
ATOM 767 C C . VAL A 1 104 ? -12.121 -0.605 1.883 1.00 98.19 104 VAL A C 1
ATOM 769 O O . VAL A 1 104 ? -11.303 -1.417 2.307 1.00 98.19 104 VAL A O 1
ATOM 772 N N . HIS A 1 105 ? -12.977 0.043 2.669 1.00 97.75 105 HIS A N 1
ATOM 773 C CA . HIS A 1 105 ? -13.101 -0.173 4.110 1.00 97.75 105 HIS A CA 1
ATOM 774 C C . HIS A 1 105 ? -14.582 -0.098 4.505 1.00 97.75 105 HIS A C 1
ATOM 776 O O . HIS A 1 105 ? -15.176 0.982 4.528 1.00 97.75 105 HIS A O 1
ATOM 782 N N . GLY A 1 106 ? -15.208 -1.256 4.737 1.00 96.50 106 GLY A N 1
ATOM 783 C CA . GLY A 1 106 ? -16.668 -1.347 4.857 1.00 96.50 106 GLY A CA 1
ATOM 784 C C . GLY A 1 106 ? -17.362 -0.814 3.598 1.00 96.50 106 GLY A C 1
ATOM 785 O O . GLY A 1 106 ? -17.028 -1.215 2.485 1.00 96.50 106 GLY A O 1
ATOM 786 N N . ASP A 1 107 ? -18.285 0.131 3.771 1.00 97.00 107 ASP A N 1
ATOM 787 C CA . ASP A 1 107 ? -18.992 0.790 2.662 1.00 97.00 107 ASP A CA 1
ATOM 788 C C . ASP A 1 107 ? -18.211 1.974 2.056 1.00 97.00 107 ASP A C 1
ATOM 790 O O . ASP A 1 107 ? -18.653 2.601 1.089 1.00 97.00 107 ASP A O 1
ATOM 794 N N . GLN A 1 108 ? -17.049 2.316 2.620 1.00 97.00 108 GLN A N 1
ATOM 795 C CA . GLN A 1 108 ? -16.240 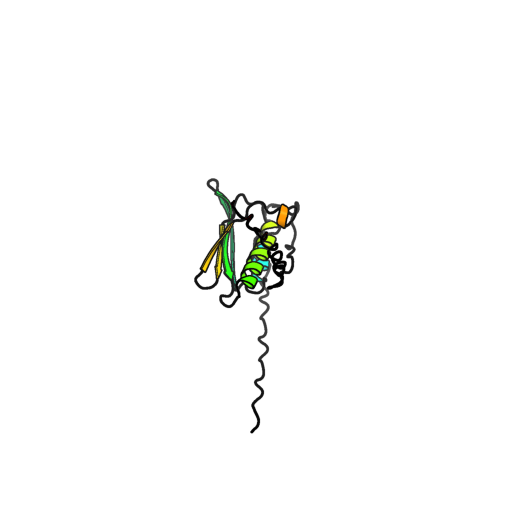3.443 2.170 1.00 97.00 108 GLN A CA 1
ATOM 796 C C . GLN A 1 108 ? -15.255 3.020 1.082 1.00 97.00 108 GLN A C 1
ATOM 798 O O . GLN A 1 108 ? -14.649 1.949 1.130 1.00 97.00 108 GLN A O 1
ATOM 803 N N . ARG A 1 109 ? -15.062 3.907 0.100 1.00 97.88 109 ARG A N 1
ATOM 804 C CA . ARG A 1 109 ? -14.088 3.744 -0.982 1.00 97.88 109 ARG A CA 1
ATOM 805 C C . ARG A 1 109 ? -13.263 5.018 -1.101 1.00 97.88 109 ARG A C 1
ATOM 807 O O . ARG A 1 109 ? -13.821 6.097 -1.283 1.00 97.88 109 ARG A O 1
ATOM 814 N N . ALA A 1 110 ? -11.944 4.892 -1.033 1.00 96.00 110 ALA A N 1
ATOM 815 C CA . ALA A 1 110 ? -11.009 6.001 -1.183 1.00 96.00 110 ALA A CA 1
ATOM 816 C C . ALA A 1 110 ? -10.016 5.702 -2.308 1.00 96.00 110 ALA A C 1
ATOM 818 O O . ALA A 1 110 ? -9.546 4.578 -2.447 1.00 96.00 110 ALA A O 1
ATOM 819 N N . THR A 1 111 ? -9.679 6.703 -3.122 1.00 95.31 111 THR A N 1
ATOM 820 C CA . THR A 1 111 ? -8.616 6.547 -4.126 1.00 95.31 111 THR A CA 1
ATOM 821 C C . THR A 1 111 ? -7.277 6.926 -3.510 1.00 95.31 111 THR A C 1
ATOM 823 O O . THR A 1 111 ? -7.091 8.058 -3.067 1.00 95.31 111 THR A O 1
ATOM 826 N N . LEU A 1 112 ? -6.331 5.993 -3.516 1.00 92.44 112 LEU A N 1
ATOM 827 C CA . LEU A 1 112 ? -4.948 6.223 -3.132 1.00 92.44 112 LEU A CA 1
ATOM 828 C C . LEU A 1 112 ? -4.188 6.803 -4.322 1.00 92.44 112 LEU A C 1
ATOM 830 O O . LEU A 1 112 ? -3.948 6.116 -5.316 1.00 92.44 112 LEU A O 1
ATOM 834 N N . LEU A 1 113 ? -3.805 8.073 -4.200 1.00 87.44 113 LEU A N 1
ATOM 835 C CA . LEU A 1 113 ? -2.977 8.769 -5.178 1.00 87.44 113 LEU A CA 1
ATOM 836 C C . LEU A 1 113 ? -1.506 8.680 -4.766 1.00 87.44 113 LEU A C 1
ATOM 838 O O . LEU A 1 113 ? -1.084 9.287 -3.775 1.00 87.44 113 LEU A O 1
ATOM 842 N N . MET A 1 114 ? -0.719 7.924 -5.533 1.00 84.75 114 MET A N 1
ATOM 843 C CA . MET A 1 114 ? 0.729 7.814 -5.328 1.00 84.75 114 MET A CA 1
ATOM 844 C C . MET A 1 114 ? 1.458 8.816 -6.222 1.00 84.75 114 MET A C 1
ATOM 846 O O . MET A 1 114 ? 1.653 8.575 -7.412 1.00 84.75 114 MET A O 1
ATOM 850 N N . GLY A 1 115 ? 1.827 9.952 -5.631 1.00 84.56 115 GLY A N 1
ATOM 851 C CA . GLY A 1 115 ? 2.755 10.919 -6.217 1.00 84.56 115 GLY A CA 1
ATOM 852 C C . GLY A 1 115 ? 4.205 10.662 -5.798 1.00 84.56 115 GLY A C 1
ATOM 853 O O . GLY A 1 115 ? 4.549 9.581 -5.311 1.00 84.56 115 GLY A O 1
ATOM 854 N N . ASP A 1 116 ? 5.052 11.678 -5.958 1.00 88.44 116 ASP A N 1
ATOM 855 C CA . ASP A 1 116 ? 6.380 11.690 -5.344 1.00 88.44 116 ASP A CA 1
ATOM 856 C C . ASP A 1 116 ? 6.246 11.685 -3.810 1.00 88.44 116 ASP A C 1
ATOM 858 O O . ASP A 1 116 ? 5.462 12.440 -3.237 1.00 88.44 116 ASP A O 1
ATOM 862 N N . ARG A 1 117 ? 6.972 10.780 -3.154 1.00 90.12 117 ARG A N 1
ATOM 863 C CA . ARG A 1 117 ? 7.000 10.589 -1.698 1.00 90.12 117 ARG A CA 1
ATOM 864 C C . ARG A 1 117 ? 8.432 10.535 -1.175 1.00 90.12 117 ARG A C 1
ATOM 866 O O . ARG A 1 117 ? 8.661 10.007 -0.088 1.00 90.12 117 ARG A O 1
ATOM 873 N N . SER A 1 118 ? 9.388 11.081 -1.927 1.00 91.44 118 SER A N 1
ATOM 874 C CA . SER A 1 118 ? 10.802 11.094 -1.544 1.00 91.44 118 SER A CA 1
ATOM 875 C C . SER A 1 118 ? 11.028 11.764 -0.183 1.00 91.44 118 SER A C 1
ATOM 877 O O . SER A 1 118 ? 11.841 11.280 0.598 1.00 91.44 118 SER A O 1
ATOM 879 N N . ASP A 1 119 ? 10.246 12.795 0.149 1.00 91.62 119 ASP A N 1
ATOM 880 C CA . ASP A 1 119 ? 10.313 13.473 1.452 1.00 91.62 119 ASP A CA 1
ATOM 881 C C . ASP A 1 119 ? 9.806 12.601 2.614 1.00 91.62 119 ASP A C 1
ATOM 883 O O . ASP A 1 119 ? 10.214 12.784 3.757 1.00 91.62 119 ASP A O 1
ATOM 887 N N . THR A 1 120 ? 8.905 11.650 2.339 1.00 90.44 120 THR A N 1
ATOM 888 C CA . THR A 1 120 ? 8.287 10.788 3.362 1.00 90.44 120 THR A CA 1
ATOM 889 C C . THR A 1 120 ? 9.029 9.464 3.534 1.00 90.44 120 THR A C 1
ATOM 891 O O . THR A 1 120 ? 9.236 9.018 4.658 1.00 90.44 120 THR A O 1
ATOM 894 N N . PHE A 1 121 ? 9.404 8.815 2.430 1.00 92.19 121 PHE A N 1
ATOM 895 C CA . PHE A 1 121 ? 9.962 7.455 2.422 1.00 92.19 121 PHE A CA 1
ATOM 896 C C . PHE A 1 121 ? 11.432 7.407 1.989 1.00 92.19 121 PHE A C 1
ATOM 898 O O . PHE A 1 121 ? 12.021 6.331 1.901 1.00 92.19 121 PHE A O 1
ATOM 905 N N . GLY A 1 122 ? 12.036 8.560 1.700 1.00 92.38 122 GLY A N 1
ATOM 906 C CA . GLY A 1 122 ? 13.389 8.638 1.168 1.00 92.38 122 GLY A CA 1
ATOM 907 C C . GLY A 1 122 ? 13.483 8.240 -0.312 1.00 92.38 122 GLY A C 1
ATOM 908 O O . GLY A 1 122 ? 12.471 8.031 -0.996 1.00 92.38 122 GLY A O 1
ATOM 909 N N . PRO A 1 123 ? 14.713 8.144 -0.846 1.00 90.56 123 PRO A N 1
ATOM 910 C CA . PRO A 1 123 ? 14.930 7.831 -2.251 1.00 90.56 123 PRO A CA 1
ATOM 911 C C . PRO A 1 123 ? 14.415 6.430 -2.593 1.00 90.56 123 PRO A C 1
ATOM 913 O O . PRO A 1 123 ? 14.613 5.472 -1.84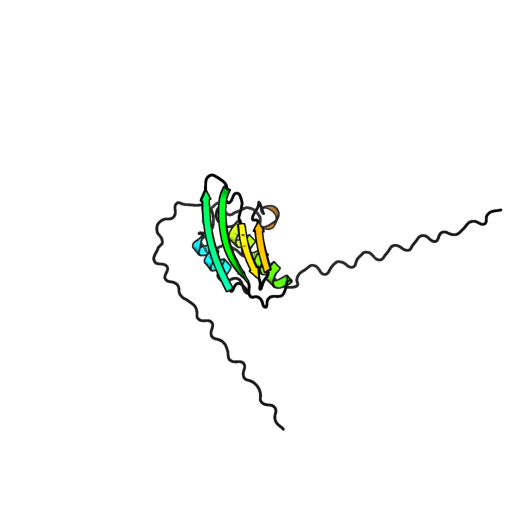4 1.00 90.56 123 PRO A O 1
ATOM 916 N N . ARG A 1 124 ? 13.796 6.292 -3.772 1.00 88.38 124 ARG A N 1
ATOM 917 C CA . ARG A 1 124 ? 13.394 4.972 -4.277 1.00 88.38 124 ARG A CA 1
ATOM 918 C C . ARG A 1 124 ? 14.612 4.066 -4.479 1.00 88.38 124 ARG A C 1
ATOM 920 O O . ARG A 1 124 ? 15.657 4.560 -4.912 1.00 88.38 124 ARG A O 1
ATOM 927 N N . PRO A 1 125 ? 14.463 2.744 -4.284 1.00 84.94 125 PRO A N 1
ATOM 928 C CA . PRO A 1 125 ? 15.460 1.779 -4.722 1.00 84.94 125 PRO A CA 1
ATOM 929 C C . PRO A 1 125 ? 15.797 1.967 -6.209 1.00 84.94 125 PRO A C 1
ATOM 931 O O . PRO A 1 125 ? 14.915 2.012 -7.067 1.00 84.94 125 PRO A O 1
ATOM 934 N N . ASP A 1 126 ? 17.085 2.078 -6.516 1.00 83.88 126 ASP A N 1
ATOM 935 C CA . ASP A 1 126 ? 17.619 2.199 -7.876 1.00 83.88 126 ASP A CA 1
ATOM 936 C C . ASP A 1 126 ? 17.843 0.830 -8.541 1.00 83.88 126 ASP A C 1
ATOM 938 O O . ASP A 1 126 ? 17.937 0.732 -9.765 1.00 83.88 126 ASP A O 1
ATOM 942 N N . ARG A 1 127 ? 17.886 -0.236 -7.735 1.00 81.31 127 ARG A N 1
ATOM 943 C CA . ARG A 1 127 ? 18.084 -1.625 -8.159 1.00 81.31 127 ARG A CA 1
ATOM 944 C C . ARG A 1 127 ? 16.909 -2.511 -7.747 1.00 81.31 127 ARG A C 1
ATOM 946 O O . ARG A 1 127 ? 16.233 -2.195 -6.764 1.00 81.31 127 ARG A O 1
ATOM 953 N N . PRO A 1 128 ? 16.680 -3.628 -8.461 1.00 81.19 128 PRO A N 1
ATOM 954 C CA . PRO A 1 128 ? 15.706 -4.624 -8.044 1.00 81.19 128 PRO A CA 1
ATOM 955 C C . PRO A 1 128 ? 15.987 -5.141 -6.631 1.00 81.19 128 PRO A C 1
ATOM 957 O O . PRO A 1 128 ? 17.147 -5.343 -6.259 1.00 81.19 128 PRO A O 1
ATOM 960 N N . ARG A 1 129 ? 14.927 -5.369 -5.856 1.00 83.25 129 ARG A N 1
ATOM 961 C CA . ARG A 1 129 ? 14.989 -5.985 -4.524 1.00 83.25 129 ARG A CA 1
ATOM 962 C C . ARG A 1 129 ? 13.990 -7.138 -4.449 1.00 83.25 129 ARG A C 1
ATOM 964 O O . ARG A 1 129 ? 12.923 -7.024 -5.046 1.00 83.25 129 ARG A O 1
ATOM 971 N N . PRO A 1 130 ? 14.311 -8.222 -3.724 1.00 84.44 130 PRO A N 1
ATOM 972 C CA . PRO A 1 130 ? 13.405 -9.358 -3.586 1.00 84.44 130 PRO A CA 1
ATOM 973 C C . PRO A 1 130 ? 12.208 -9.055 -2.680 1.00 84.44 130 PRO A C 1
ATOM 975 O O . PRO A 1 130 ? 11.250 -9.808 -2.718 1.00 84.44 130 PRO A O 1
ATOM 978 N N . THR A 1 131 ? 12.272 -7.996 -1.865 1.00 87.94 131 THR A N 1
ATOM 979 C CA . THR A 1 131 ? 11.228 -7.588 -0.918 1.00 87.94 131 THR A CA 1
ATOM 980 C C . THR A 1 131 ? 11.241 -6.068 -0.727 1.00 87.94 131 THR A C 1
ATOM 982 O O . THR A 1 131 ? 12.289 -5.420 -0.852 1.00 87.94 131 THR A O 1
ATOM 985 N N . ALA A 1 132 ? 10.089 -5.496 -0.385 1.00 88.12 132 ALA A N 1
ATOM 986 C CA . ALA A 1 132 ? 9.959 -4.143 0.141 1.00 88.12 132 ALA A CA 1
ATOM 987 C C . ALA A 1 132 ? 10.266 -4.114 1.646 1.00 88.12 132 ALA A C 1
ATOM 989 O O . ALA A 1 132 ? 9.984 -5.066 2.378 1.00 88.12 132 ALA A O 1
ATOM 990 N N . THR A 1 133 ? 10.845 -3.010 2.109 1.00 89.25 133 THR A N 1
ATOM 991 C CA . THR A 1 133 ? 11.002 -2.687 3.530 1.00 89.25 133 THR A CA 1
ATOM 992 C C . THR A 1 133 ? 9.780 -1.912 4.000 1.00 89.25 133 THR A C 1
ATOM 994 O O . THR A 1 133 ? 9.401 -0.940 3.362 1.00 89.25 133 THR A O 1
ATOM 997 N N . VAL A 1 134 ? 9.169 -2.316 5.108 1.00 90.69 134 VAL A N 1
ATOM 998 C CA . VAL A 1 134 ? 7.989 -1.633 5.647 1.00 90.69 134 VAL A CA 1
ATOM 999 C C . VAL A 1 134 ? 8.311 -1.150 7.043 1.00 90.69 134 VAL A C 1
ATOM 1001 O O . VAL A 1 134 ? 8.759 -1.930 7.884 1.00 90.69 134 VAL A O 1
ATOM 1004 N N . THR A 1 135 ? 8.080 0.131 7.300 1.00 91.31 135 THR A N 1
ATOM 1005 C CA . THR A 1 135 ? 8.183 0.665 8.647 1.00 91.31 135 THR A CA 1
ATOM 1006 C C . THR A 1 135 ? 6.966 0.186 9.444 1.00 91.31 135 THR A C 1
ATOM 1008 O O . THR A 1 135 ? 5.826 0.403 9.010 1.00 91.31 135 THR A O 1
ATOM 1011 N N . PRO A 1 136 ? 7.153 -0.452 10.616 1.00 87.81 136 PRO A N 1
ATOM 1012 C CA . PRO A 1 136 ? 6.036 -0.775 11.490 1.00 87.81 136 PRO A CA 1
ATOM 1013 C C . PRO A 1 136 ? 5.185 0.472 11.756 1.00 87.81 136 PRO A C 1
ATOM 1015 O O . PRO A 1 136 ? 5.702 1.583 11.917 1.00 87.81 136 PRO A O 1
ATOM 1018 N N . CYS A 1 137 ? 3.870 0.299 11.743 1.00 86.31 137 CYS A N 1
ATOM 1019 C CA . CYS A 1 137 ? 2.936 1.347 12.110 1.00 86.31 137 CYS A CA 1
ATOM 1020 C C . CYS A 1 137 ? 2.216 0.908 13.375 1.00 86.31 137 CYS A C 1
ATOM 1022 O O . CYS A 1 137 ? 1.598 -0.153 13.391 1.00 86.31 137 CYS A O 1
ATOM 1024 N N . GLU A 1 138 ? 2.336 1.705 14.429 1.00 85.19 138 GLU A N 1
ATOM 1025 C CA . GLU A 1 138 ? 1.609 1.484 15.672 1.00 85.19 138 GLU A CA 1
ATOM 1026 C C . GLU A 1 138 ? 0.334 2.335 15.656 1.00 85.19 138 GLU A C 1
ATOM 1028 O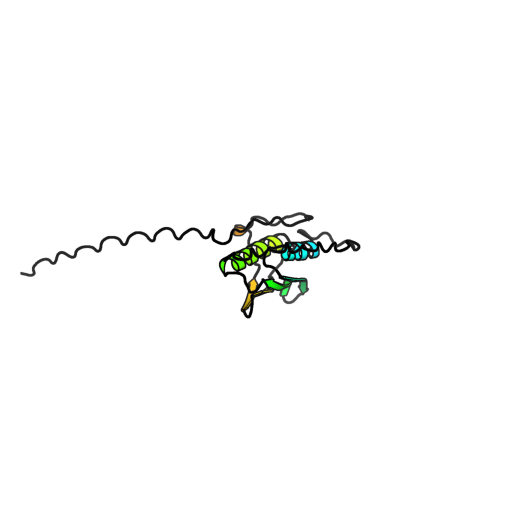 O . GLU A 1 138 ? 0.420 3.568 15.577 1.00 85.19 138 GLU A O 1
ATOM 1033 N N . PRO A 1 139 ? -0.854 1.710 15.712 1.00 75.75 139 PRO A N 1
ATOM 1034 C CA . PRO A 1 139 ? -2.101 2.444 15.852 1.00 75.75 139 PRO A CA 1
ATOM 1035 C C . PRO A 1 139 ? -2.081 3.231 17.167 1.00 75.75 139 PRO A C 1
ATOM 1037 O O . PRO A 1 139 ? -1.899 2.655 18.236 1.00 75.75 139 PRO A O 1
ATOM 1040 N N . GLY A 1 140 ? -2.268 4.550 17.097 1.00 66.69 140 GLY A N 1
ATOM 1041 C CA . GLY A 1 140 ? -2.331 5.407 18.287 1.00 66.69 140 GLY A CA 1
ATOM 1042 C C . GLY A 1 140 ? -1.034 6.127 18.661 1.00 66.69 140 GLY A C 1
ATOM 1043 O O . GLY A 1 140 ? -1.057 6.927 19.588 1.00 66.69 140 GLY A O 1
ATOM 1044 N N . SER A 1 141 ? 0.050 5.954 17.900 1.00 65.19 141 SER A N 1
ATOM 1045 C CA . SER A 1 141 ? 1.253 6.798 18.017 1.00 65.19 141 SER A CA 1
ATOM 1046 C C . SER A 1 141 ? 1.094 8.157 17.324 1.00 65.19 141 SER A C 1
ATOM 1048 O O . SER A 1 141 ? 2.089 8.786 16.959 1.00 65.19 141 SER A O 1
ATOM 1050 N N . GLU A 1 142 ? -0.146 8.625 17.118 1.00 63.44 142 GLU A N 1
ATOM 1051 C CA . GLU A 1 142 ? -0.344 10.037 16.798 1.00 63.44 142 GLU A CA 1
ATOM 1052 C C . GLU A 1 142 ? 0.329 10.843 17.907 1.00 63.44 142 GLU A C 1
ATOM 1054 O O . GLU A 1 142 ? 0.161 10.495 19.081 1.00 63.44 142 GLU A O 1
ATOM 1059 N N . PRO A 1 143 ? 1.130 11.870 17.574 1.00 59.91 143 PRO A N 1
ATOM 1060 C CA . PRO A 1 143 ? 1.670 12.733 18.603 1.00 59.91 143 PRO A CA 1
ATOM 1061 C C . PRO A 1 143 ? 0.469 13.231 19.395 1.00 59.91 143 PRO A C 1
ATOM 1063 O O . PRO A 1 143 ? -0.409 13.878 18.819 1.00 59.91 143 PRO A O 1
ATOM 1066 N N . THR A 1 144 ? 0.394 12.860 20.680 1.00 71.25 144 THR A N 1
ATOM 1067 C CA . THR A 1 144 ? -0.572 13.447 21.605 1.00 71.25 144 THR A CA 1
ATOM 1068 C C . THR A 1 144 ? -0.531 14.936 21.319 1.00 71.25 144 THR A C 1
ATOM 1070 O O . THR A 1 144 ? 0.574 15.484 21.408 1.00 71.25 144 THR A O 1
ATOM 1073 N N . PRO A 1 145 ? -1.643 15.556 20.876 1.00 75.56 145 PRO A N 1
ATOM 1074 C CA . PRO A 1 145 ? -1.617 16.949 20.478 1.00 75.56 145 PRO A CA 1
ATOM 1075 C C . PRO A 1 145 ? -0.942 17.705 21.608 1.00 75.56 145 PRO A C 1
ATOM 1077 O O . PRO A 1 145 ? -1.370 17.594 22.762 1.00 75.56 145 PRO A O 1
ATOM 1080 N N . GLU A 1 146 ? 0.183 18.349 21.287 1.00 81.50 146 GLU A N 1
ATOM 1081 C CA . GLU A 1 146 ? 0.893 19.161 22.262 1.00 81.50 146 GLU A CA 1
ATOM 1082 C C . GLU A 1 146 ? -0.164 20.087 22.866 1.00 81.50 146 GLU A C 1
ATOM 1084 O O . GLU A 1 146 ? -0.961 20.642 22.095 1.00 81.50 146 GLU A O 1
ATOM 1089 N N . PRO A 1 147 ? -0.283 20.156 24.207 1.00 84.31 147 PRO A N 1
ATOM 1090 C CA . PRO A 1 147 ? -1.309 20.964 24.840 1.00 84.31 147 PRO A CA 1
ATOM 1091 C C . PRO A 1 147 ? -1.332 22.322 24.155 1.00 84.31 147 PRO A C 1
ATOM 1093 O O . PRO A 1 147 ? -0.284 22.960 24.040 1.00 84.31 147 PRO A O 1
ATOM 1096 N N . ALA A 1 148 ? -2.498 22.716 23.629 1.00 86.50 148 ALA A N 1
ATOM 1097 C CA . ALA A 1 148 ? -2.622 24.019 22.998 1.00 86.50 148 ALA A CA 1
ATOM 1098 C C . ALA A 1 148 ? -2.040 25.057 23.970 1.00 86.50 148 ALA A C 1
ATOM 1100 O O . ALA A 1 148 ? -2.305 24.935 25.173 1.00 86.50 148 ALA A O 1
ATOM 1101 N N . PRO A 1 149 ? -1.222 26.014 23.493 1.00 86.50 149 PRO A N 1
ATOM 1102 C CA . PRO A 1 149 ? -0.630 27.010 24.370 1.00 86.50 149 PRO A CA 1
ATOM 1103 C C . PRO A 1 149 ? -1.740 27.612 25.229 1.00 86.50 149 PRO A C 1
ATOM 1105 O O . PRO A 1 149 ? -2.802 27.969 24.708 1.00 86.50 149 PRO A O 1
ATOM 1108 N N . GLU A 1 150 ? -1.519 27.632 26.545 1.00 90.56 150 GLU A N 1
ATOM 1109 C CA . GLU A 1 150 ? -2.479 28.192 27.491 1.00 90.56 150 GLU A CA 1
ATOM 1110 C C . GLU A 1 150 ? -2.856 29.595 26.995 1.00 90.56 150 GLU A C 1
ATOM 1112 O O . GLU A 1 150 ? -1.953 30.356 26.629 1.00 90.56 150 GLU A O 1
ATOM 1117 N N . PRO A 1 151 ? -4.158 29.922 26.878 1.00 89.56 151 PRO A N 1
ATOM 1118 C CA . PRO A 1 151 ? -4.573 31.202 26.331 1.00 89.56 151 PRO A CA 1
ATOM 1119 C C . PRO A 1 151 ? -3.883 32.321 27.109 1.00 89.56 151 PRO A C 1
ATOM 1121 O O . PRO A 1 151 ? -3.998 32.404 28.332 1.00 89.56 151 PRO A O 1
ATOM 1124 N N . GLU A 1 152 ? -3.131 33.154 26.390 1.00 90.38 152 GLU A N 1
ATOM 1125 C CA . GLU A 1 152 ? -2.429 34.290 26.974 1.00 90.38 152 GLU A CA 1
ATOM 1126 C C . GLU A 1 152 ? -3.457 35.160 27.721 1.00 90.38 152 GLU A C 1
ATOM 1128 O O . GLU A 1 152 ? -4.542 35.410 27.181 1.00 90.38 152 GLU A O 1
ATOM 1133 N N . PRO A 1 153 ? -3.190 35.574 28.975 1.00 89.31 153 PRO A N 1
ATOM 1134 C CA . PRO A 1 153 ? -4.170 36.300 29.770 1.00 89.31 153 PRO A CA 1
ATOM 1135 C C . PRO A 1 153 ? -4.631 37.551 29.024 1.00 89.31 153 PRO A C 1
ATOM 1137 O O . PRO A 1 153 ? -3.813 38.388 28.639 1.00 89.31 153 PRO A O 1
ATOM 1140 N N . GLU A 1 154 ? -5.948 37.685 28.840 1.00 86.94 154 GLU A N 1
ATOM 1141 C CA . GLU A 1 154 ? -6.524 38.841 28.159 1.00 86.94 154 GLU A CA 1
ATOM 1142 C C . GLU A 1 154 ? -6.023 40.142 28.813 1.00 86.94 154 GLU A C 1
ATOM 1144 O O . GLU A 1 154 ? -6.058 40.278 30.047 1.00 86.94 154 GLU A O 1
ATOM 1149 N N . PRO A 1 155 ? -5.550 41.122 28.021 1.00 86.19 155 PRO A N 1
ATOM 1150 C CA . PRO A 1 155 ? -5.074 42.380 28.564 1.00 86.19 155 PRO A CA 1
ATOM 1151 C C . PRO A 1 155 ? -6.222 43.068 29.302 1.00 86.19 155 PRO A C 1
ATOM 1153 O O . PRO A 1 155 ? -7.239 43.434 28.711 1.00 86.19 155 PRO A O 1
ATOM 1156 N N . LYS A 1 156 ? -6.059 43.269 30.614 1.00 83.50 156 LYS A N 1
ATOM 1157 C CA . LYS A 1 156 ? -7.009 44.040 31.420 1.00 83.50 156 LYS A CA 1
ATOM 1158 C C . LYS A 1 156 ? -7.036 45.474 30.898 1.00 83.50 156 LYS A C 1
ATOM 1160 O O . LYS A 1 156 ? -6.151 46.272 31.213 1.00 83.50 156 LYS A O 1
ATOM 1165 N N . ILE A 1 157 ? -8.065 45.809 30.121 1.00 80.00 157 ILE A N 1
ATOM 1166 C CA . ILE A 1 157 ? -8.350 47.183 29.710 1.00 80.00 157 ILE A CA 1
ATOM 1167 C C . ILE A 1 157 ? -8.788 47.939 30.966 1.00 80.00 157 ILE A C 1
ATOM 1169 O O . ILE A 1 157 ? -9.962 47.984 31.326 1.00 80.00 157 ILE A O 1
ATOM 1173 N N . THR A 1 158 ? -7.815 48.500 31.679 1.00 81.81 158 THR A N 1
ATOM 1174 C CA . THR A 1 158 ? -8.075 49.417 32.787 1.00 81.81 158 THR A CA 1
ATOM 1175 C C . THR A 1 158 ? -8.628 50.700 32.178 1.00 81.81 158 THR A C 1
ATOM 1177 O O . THR A 1 158 ? -7.886 51.501 31.613 1.00 81.81 158 THR A O 1
ATOM 1180 N N . GLY A 1 159 ? -9.951 50.856 32.220 1.00 76.81 159 GLY A N 1
ATOM 1181 C CA . GLY A 1 159 ? -10.633 52.046 31.728 1.00 76.81 159 GLY A CA 1
ATOM 1182 C C . GLY A 1 159 ? -10.127 53.292 32.450 1.00 76.81 159 GLY A C 1
ATOM 1183 O O . GLY A 1 159 ? -10.284 53.422 33.662 1.00 76.81 159 GLY A O 1
ATOM 1184 N N . ALA A 1 160 ? -9.519 54.211 31.703 1.00 74.31 160 ALA A N 1
ATOM 1185 C CA . ALA A 1 160 ? -9.224 55.543 32.204 1.00 74.31 160 ALA A CA 1
ATOM 1186 C C . ALA A 1 160 ? -10.549 56.306 32.417 1.00 74.31 160 ALA A C 1
ATOM 1188 O O . ALA A 1 160 ? -11.402 56.291 31.520 1.00 74.31 160 ALA A O 1
ATOM 1189 N N . PRO A 1 161 ? -10.752 56.970 33.568 1.00 76.00 161 PRO A N 1
ATOM 1190 C CA . PRO A 1 161 ? -11.927 57.804 33.780 1.00 76.00 161 PRO A CA 1
ATOM 1191 C C . PRO A 1 161 ? -11.908 58.968 32.785 1.00 76.00 161 PRO A C 1
ATOM 1193 O O . PRO A 1 161 ? -10.930 59.709 32.694 1.00 76.00 161 PRO A O 1
ATOM 1196 N N . ARG A 1 162 ? -12.993 59.124 32.023 1.00 72.94 162 ARG A N 1
ATOM 1197 C CA . ARG A 1 162 ? -13.218 60.324 31.213 1.00 72.94 162 ARG A CA 1
ATOM 1198 C C . ARG A 1 162 ? -13.603 61.464 32.156 1.00 72.94 162 ARG A C 1
ATOM 1200 O O . ARG A 1 162 ? -14.541 61.302 32.935 1.00 72.94 162 ARG A O 1
ATOM 1207 N N . SER A 1 163 ? -12.833 62.551 32.113 1.00 77.81 163 SER A N 1
ATOM 1208 C CA . SER A 1 163 ? -13.160 63.833 32.756 1.00 77.81 163 SER A CA 1
ATOM 1209 C C . SER A 1 163 ? -14.191 64.610 31.949 1.00 77.81 163 SER A C 1
ATOM 1211 O O . SER A 1 163 ? -14.199 64.440 30.707 1.00 77.81 163 SER A O 1
#

Foldseek 3Di:
DDDDDDDDDDDDDDDPPDDPDDPPPDPFAQFEDQVQLQVVLCVQPQWDHDDWDWDADPPQGTEIEEEIEGELPDDPLSVVQSLQQNLQSVLRHGDTCWYFYWYHHPPDIDTDIRDDCCVPNNDHGRGYDNHGDGDDRDRPPPPPPDPDPDPDPDPPPPDDDDD

Secondary structure (DSSP, 8-state):
-PPP-------------------------SSS-HHHHHHHHHTSTTEEEEEEEEEEETTTEEEEEEEEEE-TT--HHHHHHHHHHHHHHHHTSS--S--EEEEEETTEEEEEE----HHHH-SPPSS--SS-------TT-S-----PPPPPPPP---PPPP-

pLDDT: mean 83.84, std 15.57, range [46.84, 98.38]